Protein AF-A0A2E4X1N0-F1 (afdb_monomer_lite)

Foldseek 3Di:
DDDDDDPVLVVLLVVVVVLFQAAEEEQEEFDDPDDDSNLVSVCVQVVNPSVVQCVVVVPGLAQLDKDKDQDVPDRYRIYMYGRCYQAHDPVSVVVVLVVCPVPDHLVSYEYEAYVVHHPCCVVPVVVVCVVVSHHYDYD

Structure (mmCIF, N/CA/C/O backbone):
data_AF-A0A2E4X1N0-F1
#
_entry.id   AF-A0A2E4X1N0-F1
#
loop_
_atom_site.group_PDB
_atom_site.id
_atom_site.type_symbol
_atom_site.label_atom_id
_atom_site.label_alt_id
_atom_site.label_comp_id
_atom_site.label_asym_id
_atom_site.label_entity_id
_atom_site.label_seq_id
_atom_site.pdbx_PDB_ins_code
_atom_site.Cartn_x
_atom_site.Cartn_y
_atom_site.Cartn_z
_atom_site.occupancy
_atom_site.B_iso_or_equiv
_atom_site.auth_seq_id
_atom_site.auth_comp_id
_atom_site.auth_asym_id
_atom_site.auth_atom_id
_atom_site.pdbx_PDB_model_num
ATOM 1 N N . MET A 1 1 ? -1.817 -25.506 -9.452 1.00 49.78 1 MET A N 1
ATOM 2 C CA . MET A 1 1 ? -1.509 -24.322 -8.627 1.00 49.78 1 MET A CA 1
ATOM 3 C C . MET A 1 1 ? -0.015 -24.103 -8.779 1.00 49.78 1 MET A C 1
ATOM 5 O O . MET A 1 1 ? 0.739 -24.963 -8.344 1.00 49.78 1 MET A O 1
ATOM 9 N N . GLU A 1 2 ? 0.401 -23.102 -9.556 1.00 50.09 2 GLU A N 1
ATOM 10 C CA . GLU A 1 2 ? 1.825 -22.870 -9.843 1.00 50.09 2 GLU A CA 1
ATOM 11 C C . GLU A 1 2 ? 2.605 -22.568 -8.559 1.00 50.09 2 GLU A C 1
ATOM 13 O O . GLU A 1 2 ? 2.117 -21.866 -7.670 1.00 50.09 2 GLU A O 1
ATOM 18 N N . ALA A 1 3 ? 3.813 -23.123 -8.457 1.00 57.12 3 ALA A N 1
ATOM 19 C CA . ALA A 1 3 ? 4.687 -22.939 -7.309 1.00 57.12 3 ALA A CA 1
ATOM 20 C C . ALA A 1 3 ? 5.286 -21.522 -7.324 1.00 57.12 3 ALA A C 1
ATOM 22 O O . ALA A 1 3 ? 6.188 -21.233 -8.107 1.00 57.12 3 ALA A O 1
ATOM 23 N N . TRP A 1 4 ? 4.793 -20.639 -6.452 1.00 57.69 4 TRP A N 1
ATOM 24 C CA . TRP A 1 4 ? 5.344 -19.295 -6.263 1.00 57.69 4 TRP A CA 1
ATOM 25 C C . TRP A 1 4 ? 6.637 -19.332 -5.428 1.00 57.69 4 TRP A C 1
ATOM 27 O O . TRP A 1 4 ? 6.581 -19.812 -4.289 1.00 57.69 4 TRP A O 1
ATOM 37 N N . PRO A 1 5 ? 7.805 -18.881 -5.941 1.00 66.50 5 PRO A N 1
ATOM 38 C CA . PRO A 1 5 ? 9.082 -19.407 -5.448 1.00 66.50 5 PRO A CA 1
ATOM 39 C C . PRO A 1 5 ? 10.142 -18.357 -5.023 1.00 66.50 5 PRO A C 1
ATOM 41 O O . PRO A 1 5 ? 9.998 -17.155 -5.208 1.00 66.50 5 PRO A O 1
ATOM 44 N N . ALA A 1 6 ? 11.270 -18.869 -4.500 1.00 61.12 6 ALA A N 1
ATOM 45 C CA . ALA A 1 6 ? 12.493 -18.215 -3.984 1.00 61.12 6 ALA A CA 1
ATOM 46 C C . ALA A 1 6 ? 12.437 -17.597 -2.564 1.00 61.12 6 ALA A C 1
ATOM 48 O O . ALA A 1 6 ? 11.421 -17.095 -2.092 1.00 61.12 6 ALA A O 1
ATOM 49 N N . ALA A 1 7 ? 13.569 -17.654 -1.843 1.00 57.91 7 ALA A N 1
ATOM 50 C CA . ALA A 1 7 ? 13.676 -17.225 -0.439 1.00 57.91 7 ALA A CA 1
ATOM 51 C C . ALA A 1 7 ? 13.364 -15.730 -0.222 1.00 57.91 7 ALA A C 1
ATOM 53 O O . ALA A 1 7 ? 12.757 -15.379 0.787 1.00 57.91 7 ALA A O 1
ATOM 54 N N . ALA A 1 8 ? 13.712 -14.866 -1.183 1.00 56.84 8 ALA A N 1
ATOM 55 C CA . ALA A 1 8 ? 13.375 -13.441 -1.146 1.00 56.84 8 ALA A CA 1
ATOM 56 C C . ALA A 1 8 ? 11.851 -13.198 -1.192 1.00 56.84 8 ALA A C 1
ATOM 58 O O . ALA A 1 8 ? 11.344 -12.330 -0.488 1.00 56.84 8 ALA A O 1
ATOM 59 N N . HIS A 1 9 ? 11.099 -14.031 -1.920 1.00 74.56 9 HIS A N 1
ATOM 60 C CA . HIS A 1 9 ? 9.636 -13.954 -1.977 1.00 74.56 9 HIS A CA 1
ATOM 61 C C . HIS A 1 9 ? 8.956 -14.584 -0.753 1.00 74.56 9 HIS A C 1
ATOM 63 O O . HIS A 1 9 ? 7.836 -14.202 -0.419 1.00 74.56 9 HIS A O 1
ATOM 69 N N . ARG A 1 10 ? 9.637 -15.485 -0.023 1.00 81.31 10 ARG A N 1
ATOM 70 C CA . ARG A 1 10 ? 9.131 -16.026 1.253 1.00 81.31 10 ARG A CA 1
ATOM 71 C C . ARG A 1 10 ? 9.013 -14.963 2.341 1.00 81.31 10 ARG A C 1
ATOM 73 O O . ARG A 1 10 ? 8.047 -15.002 3.094 1.00 81.31 10 ARG A O 1
ATOM 80 N N . ARG A 1 11 ? 9.956 -14.016 2.423 1.00 85.19 11 ARG A N 1
ATOM 81 C CA . ARG A 1 11 ? 9.858 -12.897 3.379 1.00 85.19 11 ARG A CA 1
ATOM 82 C C . ARG A 1 11 ? 8.664 -12.005 3.067 1.00 85.19 11 ARG A C 1
ATOM 84 O O . ARG A 1 11 ? 7.860 -11.758 3.954 1.00 85.19 11 ARG A O 1
ATOM 91 N N . ALA A 1 12 ? 8.507 -11.629 1.798 1.00 88.00 12 ALA A N 1
ATOM 92 C CA . ALA A 1 12 ? 7.367 -10.844 1.340 1.00 88.00 12 ALA A CA 1
ATOM 93 C C . ALA A 1 12 ? 6.029 -11.534 1.657 1.00 88.00 12 ALA A C 1
ATOM 95 O O . ALA A 1 12 ? 5.141 -10.908 2.223 1.00 88.00 12 ALA A O 1
ATOM 96 N N . LEU A 1 13 ? 5.903 -12.835 1.369 1.00 88.75 13 LEU A N 1
ATOM 97 C CA . LEU A 1 13 ? 4.712 -13.610 1.731 1.00 88.75 13 LEU A CA 1
ATOM 98 C C . LEU A 1 13 ? 4.481 -13.649 3.243 1.00 88.75 13 LEU A C 1
ATOM 100 O O . LEU A 1 13 ? 3.379 -13.360 3.690 1.00 88.75 13 LEU A O 1
ATOM 104 N N . SER A 1 14 ? 5.518 -13.949 4.029 1.00 90.62 14 SER A N 1
ATOM 105 C CA . SER A 1 14 ? 5.411 -14.001 5.490 1.00 90.62 14 SER A CA 1
ATOM 106 C C . SER A 1 14 ? 4.992 -12.661 6.087 1.00 90.62 14 SER A C 1
ATOM 108 O O . SER A 1 14 ? 4.237 -12.648 7.056 1.00 90.62 14 SER A O 1
ATOM 110 N N . LEU A 1 15 ? 5.480 -11.549 5.531 1.00 91.56 15 LEU A N 1
ATOM 111 C CA . LEU A 1 15 ? 5.063 -10.218 5.947 1.00 91.56 15 LEU A CA 1
ATOM 112 C C . LEU A 1 15 ? 3.576 -10.030 5.655 1.00 91.56 15 LEU A C 1
ATOM 114 O O . LEU A 1 15 ? 2.818 -9.748 6.573 1.00 91.56 15 LEU A O 1
ATOM 118 N N . ILE A 1 16 ? 3.159 -10.234 4.403 1.00 91.44 16 ILE A N 1
ATOM 119 C CA . ILE A 1 16 ? 1.769 -10.069 3.964 1.00 91.44 16 ILE A CA 1
ATOM 120 C C . ILE A 1 16 ? 0.812 -10.930 4.803 1.00 91.44 16 ILE A C 1
ATOM 122 O O . ILE A 1 16 ? -0.174 -10.414 5.328 1.00 91.44 16 ILE A O 1
ATOM 126 N N . ASP A 1 17 ? 1.136 -12.204 5.018 1.00 91.75 17 ASP A N 1
ATOM 127 C CA . ASP A 1 17 ? 0.336 -13.124 5.835 1.00 91.75 17 ASP A CA 1
ATOM 128 C C . ASP A 1 17 ? 0.224 -12.650 7.299 1.00 91.75 17 ASP A C 1
ATOM 130 O O . ASP A 1 17 ? -0.840 -12.755 7.917 1.00 91.75 17 ASP A O 1
ATOM 134 N N . GLY A 1 18 ? 1.291 -12.052 7.841 1.00 93.12 18 GLY A N 1
ATOM 135 C CA . GLY A 1 18 ? 1.314 -11.454 9.179 1.00 93.12 18 GLY A CA 1
ATOM 136 C C . GLY A 1 18 ? 0.458 -10.190 9.333 1.00 93.12 18 GLY A C 1
ATOM 137 O O . GLY A 1 18 ? 0.180 -9.781 10.458 1.00 93.12 18 GLY A O 1
ATOM 138 N N . LEU A 1 19 ? 0.001 -9.584 8.232 1.00 93.06 19 LEU A N 1
ATOM 139 C CA . LEU A 1 19 ? -0.849 -8.385 8.234 1.00 93.06 19 LEU A CA 1
ATOM 140 C C . LEU A 1 19 ? -2.354 -8.700 8.189 1.00 93.06 19 LEU A C 1
ATOM 142 O O . LEU A 1 19 ? -3.159 -7.811 7.924 1.00 93.06 19 LEU A O 1
ATOM 146 N N . THR A 1 20 ? -2.754 -9.950 8.427 1.00 91.62 20 THR A N 1
ATOM 147 C CA . THR A 1 20 ? -4.166 -10.370 8.424 1.00 91.62 20 THR A CA 1
ATOM 148 C C . THR A 1 20 ? -5.042 -9.462 9.302 1.00 91.62 20 THR A C 1
ATOM 150 O O . THR A 1 20 ? -4.664 -9.071 10.406 1.00 91.62 20 THR A O 1
ATOM 153 N N . GLY A 1 21 ? -6.223 -9.104 8.796 1.00 91.06 21 GLY A N 1
ATOM 154 C CA . GLY A 1 21 ? -7.176 -8.194 9.433 1.00 91.06 21 GLY A CA 1
ATOM 155 C C . GLY A 1 21 ? -6.842 -6.707 9.275 1.00 91.06 21 GLY A C 1
ATOM 156 O O . GLY A 1 21 ? -7.670 -5.868 9.620 1.00 91.06 21 GLY A O 1
ATOM 157 N N . ARG A 1 22 ? -5.668 -6.358 8.731 1.00 92.88 22 ARG A N 1
ATOM 158 C CA . ARG A 1 22 ? -5.241 -4.968 8.531 1.00 92.88 22 ARG A CA 1
ATOM 159 C C . ARG A 1 22 ? -5.516 -4.485 7.114 1.00 92.88 22 ARG A C 1
ATOM 161 O O . ARG A 1 22 ? -5.415 -5.240 6.148 1.00 92.88 22 ARG A O 1
ATOM 168 N N . THR A 1 23 ? -5.789 -3.192 6.984 1.00 94.38 23 THR A N 1
ATOM 169 C CA . THR A 1 23 ? -5.728 -2.510 5.690 1.00 94.38 23 THR A CA 1
ATOM 170 C C . THR A 1 23 ? -4.264 -2.274 5.331 1.00 94.38 23 THR A C 1
ATOM 172 O O . THR A 1 23 ? -3.544 -1.596 6.064 1.00 94.38 23 THR A O 1
ATOM 175 N N . ILE A 1 24 ? -3.813 -2.828 4.208 1.00 95.38 24 ILE A N 1
ATOM 176 C CA . ILE A 1 24 ? -2.419 -2.700 3.771 1.00 95.38 24 ILE A CA 1
ATOM 177 C C . ILE A 1 24 ? -2.283 -1.461 2.890 1.00 95.38 24 ILE A C 1
ATOM 179 O O . ILE A 1 24 ? -2.960 -1.352 1.869 1.00 95.38 24 ILE A O 1
ATOM 183 N N . ILE A 1 25 ? -1.376 -0.555 3.250 1.00 95.44 25 ILE A N 1
ATOM 184 C CA . ILE A 1 25 ? -0.994 0.599 2.435 1.00 95.44 25 ILE A CA 1
ATOM 185 C C . ILE A 1 25 ? 0.391 0.337 1.840 1.00 95.44 25 ILE A C 1
ATOM 187 O O . ILE A 1 25 ? 1.363 0.133 2.568 1.00 95.44 25 ILE A O 1
ATOM 191 N N . LEU A 1 26 ? 0.476 0.338 0.512 1.00 94.81 26 LEU A N 1
ATOM 192 C CA . LEU A 1 26 ? 1.683 0.092 -0.271 1.00 94.81 26 LEU A CA 1
ATOM 193 C C . LEU A 1 26 ? 2.032 1.348 -1.085 1.00 94.81 26 LEU A C 1
ATOM 195 O O . LEU A 1 26 ? 1.499 1.557 -2.178 1.00 94.81 26 LEU A O 1
ATOM 199 N N . PRO A 1 27 ? 2.927 2.201 -0.574 1.00 94.25 27 PRO A N 1
ATOM 200 C CA . PRO A 1 27 ? 3.604 3.215 -1.364 1.00 94.25 27 PRO A CA 1
ATOM 201 C C . PRO A 1 27 ? 4.464 2.532 -2.430 1.00 94.25 27 PRO A C 1
ATOM 203 O O . PRO A 1 27 ? 5.171 1.569 -2.134 1.00 94.25 27 PRO A O 1
ATOM 206 N N . LEU A 1 28 ? 4.409 3.017 -3.664 1.00 92.56 28 LEU A N 1
ATOM 207 C CA . LEU A 1 28 ? 5.120 2.454 -4.804 1.00 92.56 28 LEU A CA 1
ATOM 208 C C . LEU A 1 28 ? 5.816 3.561 -5.586 1.00 92.56 28 LEU A C 1
ATOM 210 O O . LEU A 1 28 ? 5.192 4.530 -6.020 1.00 92.56 28 LEU A O 1
ATOM 214 N N . THR A 1 29 ? 7.112 3.372 -5.811 1.00 91.50 29 THR A N 1
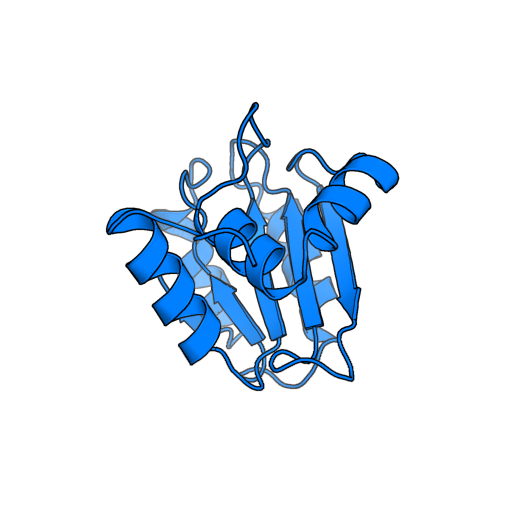ATOM 215 C CA . THR A 1 29 ? 7.847 4.075 -6.863 1.00 91.50 29 THR A CA 1
ATOM 216 C C . THR A 1 29 ? 7.353 3.609 -8.242 1.00 91.50 29 THR A C 1
ATOM 218 O O . THR A 1 29 ? 6.626 2.609 -8.321 1.00 91.50 29 THR A O 1
ATOM 221 N N . PRO A 1 30 ? 7.703 4.315 -9.337 1.00 92.75 30 PRO A N 1
ATOM 222 C CA . PRO A 1 30 ? 7.269 3.926 -10.666 1.00 92.75 30 PRO A CA 1
ATOM 223 C C . PRO A 1 30 ? 7.579 2.460 -10.971 1.00 92.75 30 PRO A C 1
ATOM 225 O O . PRO A 1 30 ? 8.711 2.005 -10.794 1.00 92.75 30 PRO A O 1
ATOM 228 N N . LEU A 1 31 ? 6.552 1.726 -11.394 1.00 88.00 31 LEU A N 1
ATOM 229 C CA . LEU A 1 31 ? 6.644 0.302 -11.673 1.00 88.00 31 LEU A CA 1
ATOM 230 C C . LEU A 1 31 ? 7.522 0.079 -12.906 1.00 88.00 31 LEU A C 1
ATOM 232 O O . LEU A 1 31 ? 7.333 0.716 -13.942 1.00 88.00 31 LEU A O 1
ATOM 236 N N . GLY A 1 32 ? 8.482 -0.834 -12.775 1.00 83.19 32 GLY A N 1
ATOM 237 C CA . GLY A 1 32 ? 9.245 -1.354 -13.903 1.00 83.19 32 GLY A CA 1
ATOM 238 C C . GLY A 1 32 ? 8.516 -2.509 -14.590 1.00 83.19 32 GLY A C 1
ATOM 239 O O . GLY A 1 32 ? 7.317 -2.712 -14.411 1.00 83.19 32 GLY A O 1
ATOM 240 N N . GLU A 1 33 ? 9.270 -3.315 -15.335 1.00 77.62 33 GLU A N 1
ATOM 241 C CA . GLU A 1 33 ? 8.742 -4.500 -16.029 1.00 77.62 33 GLU A CA 1
ATOM 242 C C . GLU A 1 33 ? 8.201 -5.570 -15.067 1.00 77.62 33 GLU A C 1
ATOM 244 O O . GLU A 1 33 ? 7.282 -6.309 -15.411 1.00 77.62 33 GLU A O 1
ATOM 249 N N . ASN A 1 34 ? 8.746 -5.634 -13.847 1.00 81.69 34 ASN A N 1
ATOM 250 C CA . ASN A 1 34 ? 8.358 -6.596 -12.819 1.00 81.69 34 ASN A CA 1
ATOM 251 C C . ASN A 1 34 ? 7.717 -5.900 -11.614 1.00 81.69 34 ASN A C 1
ATOM 253 O O . ASN A 1 34 ? 8.153 -4.826 -11.190 1.00 81.69 34 ASN A O 1
ATOM 257 N N . LEU A 1 35 ? 6.719 -6.557 -11.014 1.00 83.75 35 LEU A N 1
ATOM 258 C CA . LEU A 1 35 ? 6.128 -6.095 -9.761 1.00 83.75 35 LEU A CA 1
ATOM 259 C C . LEU A 1 35 ? 7.142 -6.210 -8.607 1.00 83.75 35 LEU A C 1
ATOM 261 O O . LEU A 1 35 ? 7.816 -7.238 -8.490 1.00 83.75 35 LEU A O 1
ATOM 265 N N . PRO A 1 36 ? 7.212 -5.214 -7.704 1.00 87.56 36 PRO A N 1
ATOM 266 C CA . PRO A 1 36 ? 7.980 -5.332 -6.468 1.00 87.56 36 PRO A CA 1
ATOM 267 C C . PRO A 1 36 ? 7.556 -6.567 -5.664 1.00 87.56 36 PRO A C 1
ATOM 269 O O . PRO A 1 36 ? 6.371 -6.900 -5.633 1.00 87.56 36 PRO A O 1
ATOM 272 N N . SER A 1 37 ? 8.489 -7.227 -4.966 1.00 87.81 37 SER A N 1
ATOM 273 C CA . SER A 1 37 ? 8.251 -8.543 -4.341 1.00 87.81 37 SER A CA 1
ATOM 274 C C . SER A 1 37 ? 7.016 -8.607 -3.437 1.00 87.81 37 SER A C 1
ATOM 276 O O . SER A 1 37 ? 6.331 -9.625 -3.426 1.00 87.81 37 SER A O 1
ATOM 278 N N . LEU A 1 38 ? 6.705 -7.533 -2.704 1.00 89.19 38 LEU A N 1
ATOM 279 C CA . LEU A 1 38 ? 5.499 -7.452 -1.873 1.00 89.19 38 LEU A CA 1
ATOM 280 C C . LEU A 1 38 ? 4.212 -7.370 -2.690 1.00 89.19 38 LEU A C 1
ATOM 282 O O . LEU A 1 38 ? 3.254 -8.079 -2.398 1.00 89.19 38 LEU A O 1
ATOM 286 N N . VAL A 1 39 ? 4.201 -6.528 -3.725 1.00 90.88 39 VAL A N 1
ATOM 287 C CA . VAL A 1 39 ? 3.064 -6.398 -4.645 1.00 90.88 39 VAL A CA 1
ATOM 288 C C . VAL A 1 39 ? 2.841 -7.723 -5.363 1.00 90.88 39 VAL A C 1
ATOM 290 O O . VAL A 1 39 ? 1.708 -8.166 -5.486 1.00 90.88 39 VAL A O 1
ATOM 293 N N . ALA A 1 40 ? 3.922 -8.389 -5.767 1.00 90.25 40 ALA A N 1
ATOM 294 C CA . ALA A 1 40 ? 3.888 -9.695 -6.405 1.00 90.25 40 ALA A CA 1
ATOM 295 C C . ALA A 1 40 ? 3.366 -10.795 -5.456 1.00 90.25 40 ALA A C 1
ATOM 297 O O . ALA A 1 40 ? 2.517 -11.590 -5.845 1.00 90.25 40 ALA A O 1
ATOM 298 N N . ALA A 1 41 ? 3.810 -10.815 -4.192 1.00 90.69 41 ALA A N 1
ATOM 299 C CA . ALA A 1 41 ? 3.313 -11.745 -3.174 1.00 90.69 41 ALA A CA 1
ATOM 300 C C . ALA A 1 41 ? 1.811 -11.559 -2.906 1.00 90.69 41 ALA A C 1
ATOM 302 O O . ALA A 1 41 ? 1.061 -12.534 -2.823 1.00 90.69 41 ALA A O 1
ATOM 303 N N . LEU A 1 42 ? 1.367 -10.305 -2.816 1.00 91.62 42 LEU A N 1
ATOM 304 C CA . LEU A 1 42 ? -0.038 -9.963 -2.636 1.00 91.62 42 LEU A CA 1
ATOM 305 C C . LEU A 1 42 ? -0.864 -10.314 -3.880 1.00 91.62 42 LEU A C 1
ATOM 307 O O . LEU A 1 42 ? -1.935 -10.896 -3.759 1.00 91.62 42 LEU A O 1
ATOM 311 N N . ASP A 1 43 ? -0.354 -10.033 -5.080 1.00 92.00 43 ASP A N 1
ATOM 312 C CA . ASP A 1 43 ? -1.007 -10.397 -6.339 1.00 92.00 43 ASP A CA 1
ATOM 313 C C . ASP A 1 43 ? -1.153 -11.914 -6.486 1.00 92.00 43 ASP A C 1
ATOM 315 O O . ASP A 1 43 ? -2.204 -12.394 -6.910 1.00 92.00 43 ASP A O 1
ATOM 319 N N . TRP A 1 44 ? -0.147 -12.682 -6.060 1.00 90.12 44 TRP A N 1
ATOM 320 C CA . TRP A 1 44 ? -0.224 -14.138 -6.023 1.00 90.12 44 TRP A CA 1
ATOM 321 C C . TRP A 1 44 ? -1.327 -14.629 -5.076 1.00 90.12 44 TRP A C 1
ATOM 323 O O . TRP A 1 44 ? -2.164 -15.438 -5.481 1.00 90.12 44 TRP A O 1
ATOM 333 N N . ARG A 1 45 ? -1.394 -14.087 -3.849 1.00 90.75 45 ARG A N 1
ATOM 334 C CA . ARG A 1 45 ? -2.482 -14.373 -2.892 1.00 90.75 45 ARG A CA 1
ATOM 335 C C . ARG A 1 45 ? -3.855 -14.012 -3.459 1.00 90.75 45 ARG A C 1
ATOM 337 O O . ARG A 1 45 ? -4.823 -14.720 -3.214 1.00 90.75 45 ARG A O 1
ATOM 344 N N . LEU A 1 46 ? -3.917 -12.950 -4.257 1.00 91.50 46 LEU A N 1
ATOM 345 C CA . LEU A 1 46 ? -5.127 -12.459 -4.909 1.00 91.50 46 LEU A CA 1
ATOM 346 C C . LEU A 1 46 ? -5.351 -13.047 -6.315 1.00 91.50 46 LEU A C 1
ATOM 348 O O . LEU A 1 46 ? -6.166 -12.515 -7.074 1.00 91.50 46 LEU A O 1
ATOM 352 N N . LEU A 1 47 ? -4.651 -14.126 -6.684 1.00 90.50 47 LEU A N 1
ATOM 353 C CA . LEU A 1 47 ? -4.818 -14.840 -7.957 1.00 90.50 47 LEU A CA 1
ATOM 354 C C . LEU A 1 47 ? -4.736 -13.911 -9.191 1.00 90.50 47 LEU A C 1
ATOM 356 O O . LEU A 1 47 ? -5.584 -13.938 -10.098 1.00 90.50 47 LEU A O 1
ATOM 360 N N . GLY A 1 48 ? -3.739 -13.025 -9.207 1.00 90.75 48 GLY A N 1
ATOM 361 C CA . GLY A 1 48 ? -3.481 -12.086 -10.302 1.00 90.75 48 GLY A CA 1
ATOM 362 C C . GLY A 1 48 ? -4.462 -10.909 -10.376 1.00 90.75 48 GLY A C 1
ATOM 363 O O . GLY A 1 48 ? -4.566 -10.237 -11.403 1.00 90.75 48 GLY A O 1
ATOM 364 N N . ARG A 1 49 ? -5.301 -10.692 -9.354 1.00 91.31 49 ARG A N 1
ATOM 365 C CA . ARG A 1 49 ? -6.315 -9.626 -9.386 1.00 91.31 49 ARG A CA 1
ATOM 366 C C . ARG A 1 49 ? -5.691 -8.234 -9.338 1.00 91.31 49 ARG A C 1
ATOM 368 O O . ARG A 1 49 ? -6.256 -7.314 -9.933 1.00 91.31 49 ARG A O 1
ATOM 375 N N . LEU A 1 50 ? -4.565 -8.074 -8.648 1.00 91.94 50 LEU A N 1
ATOM 376 C CA . LEU A 1 50 ? -3.892 -6.791 -8.503 1.00 91.94 50 LEU A CA 1
ATOM 377 C C . LEU A 1 50 ? -3.221 -6.393 -9.819 1.00 91.94 50 LEU A C 1
ATOM 379 O O . LEU A 1 50 ? -3.450 -5.281 -10.277 1.00 91.94 50 LEU A O 1
ATOM 383 N N . SER A 1 51 ? -2.503 -7.299 -10.486 1.00 91.19 51 SER A N 1
ATOM 384 C CA . SER A 1 51 ? -1.905 -7.046 -11.810 1.00 91.19 51 SER A CA 1
ATOM 385 C C . SER A 1 51 ? -2.953 -6.699 -12.870 1.00 91.19 51 SER A C 1
ATOM 387 O O . SER A 1 51 ? -2.794 -5.718 -13.601 1.00 91.19 51 SER A O 1
ATOM 389 N N . ARG A 1 52 ? -4.086 -7.416 -12.899 1.00 92.50 52 ARG A N 1
ATOM 390 C CA . ARG A 1 52 ? -5.225 -7.058 -13.767 1.00 92.50 52 ARG A C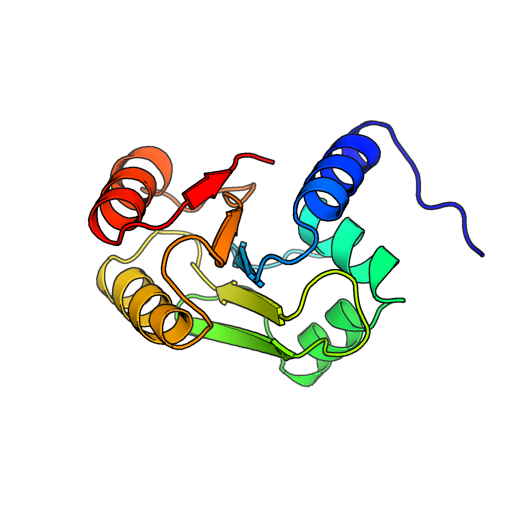A 1
ATOM 391 C C . ARG A 1 52 ? -5.749 -5.651 -13.477 1.00 92.50 52 ARG A C 1
ATOM 393 O O . ARG A 1 52 ? -6.041 -4.899 -14.409 1.00 92.50 52 ARG A O 1
ATOM 400 N N . ARG A 1 53 ? -5.868 -5.282 -12.197 1.00 93.69 53 ARG A N 1
ATOM 401 C CA . ARG A 1 53 ? -6.363 -3.960 -11.798 1.00 93.69 53 ARG A CA 1
ATOM 402 C C . ARG A 1 53 ? -5.370 -2.849 -12.135 1.00 93.69 53 ARG A C 1
ATOM 404 O O . ARG A 1 53 ? -5.784 -1.849 -12.707 1.00 93.69 53 ARG A O 1
ATOM 411 N N . LEU A 1 54 ? -4.086 -3.054 -11.847 1.00 92.56 54 LEU A N 1
ATOM 412 C CA . LEU A 1 54 ? -2.988 -2.151 -12.196 1.00 92.56 54 LEU A CA 1
ATOM 413 C C . LEU A 1 54 ? -3.000 -1.816 -13.691 1.00 92.56 54 LEU A C 1
ATOM 415 O O . LEU A 1 54 ? -2.960 -0.645 -14.062 1.00 92.56 54 LEU A O 1
ATOM 419 N N . SER A 1 55 ? -3.131 -2.840 -14.539 1.00 91.69 55 SER A N 1
ATOM 420 C CA . SER A 1 55 ? -3.217 -2.676 -15.991 1.00 91.69 55 SER A CA 1
ATOM 421 C C . SER A 1 55 ? -4.479 -1.915 -16.419 1.00 91.69 55 SER A C 1
ATOM 423 O O . SER A 1 55 ? -4.388 -0.952 -17.180 1.00 91.69 55 SER A O 1
ATOM 425 N N . THR A 1 56 ? -5.645 -2.297 -15.886 1.00 94.38 56 THR A N 1
ATOM 426 C CA . THR A 1 56 ? -6.939 -1.672 -16.225 1.00 94.38 56 THR A CA 1
ATOM 427 C C . THR A 1 56 ? -6.965 -0.188 -15.864 1.00 94.38 56 THR A C 1
ATOM 429 O O . THR A 1 56 ? -7.373 0.641 -16.675 1.00 94.38 56 THR A O 1
ATOM 432 N N . ASP A 1 57 ? -6.486 0.151 -14.667 1.00 92.81 57 ASP A N 1
ATOM 433 C CA . ASP A 1 57 ? -6.483 1.520 -14.146 1.00 92.81 57 ASP A CA 1
ATOM 434 C C . ASP A 1 57 ? -5.248 2.320 -14.607 1.00 92.81 57 ASP A C 1
ATOM 436 O O . ASP A 1 57 ? -5.088 3.480 -14.228 1.00 92.81 57 ASP A O 1
ATOM 440 N N . ARG A 1 58 ? -4.365 1.715 -15.421 1.00 92.81 58 ARG A N 1
ATOM 441 C CA . ARG A 1 58 ? -3.081 2.288 -15.870 1.00 92.81 58 ARG A CA 1
ATOM 442 C C . ARG A 1 58 ? -2.252 2.857 -14.713 1.00 92.81 58 ARG A C 1
ATOM 444 O O . ARG A 1 58 ? -1.612 3.906 -14.829 1.00 92.81 58 ARG A O 1
ATOM 451 N N . PHE A 1 59 ? -2.279 2.169 -13.576 1.00 93.94 59 PHE A N 1
ATOM 452 C CA . PHE A 1 59 ? -1.473 2.534 -12.424 1.00 93.94 59 PHE A CA 1
ATOM 453 C C . PHE A 1 59 ? -0.017 2.165 -12.704 1.00 93.94 59 PHE A C 1
ATOM 455 O O . PHE A 1 59 ? 0.298 1.008 -12.976 1.00 93.94 59 PHE A O 1
ATOM 462 N N . ALA A 1 60 ? 0.868 3.149 -12.598 1.00 92.88 60 ALA A N 1
ATOM 463 C CA . ALA A 1 60 ? 2.284 3.013 -12.910 1.00 92.88 60 ALA A CA 1
ATOM 464 C C . ALA A 1 60 ? 3.192 3.455 -11.753 1.00 92.88 60 ALA A C 1
ATOM 466 O O . ALA A 1 60 ? 4.400 3.476 -11.927 1.00 92.88 60 ALA A O 1
ATOM 467 N N . GLY A 1 61 ? 2.649 3.801 -10.578 1.00 92.25 61 GLY A N 1
ATOM 468 C CA . GLY A 1 61 ? 3.427 4.260 -9.417 1.00 92.25 61 GLY A CA 1
ATOM 469 C C . GLY A 1 61 ? 3.894 5.720 -9.503 1.00 92.25 61 GLY A C 1
ATOM 470 O O . GLY A 1 61 ? 4.781 6.138 -8.756 1.00 92.25 61 GLY A O 1
ATOM 471 N N . HIS A 1 62 ? 3.320 6.516 -10.408 1.00 92.88 62 HIS A N 1
ATOM 472 C CA . HIS A 1 62 ? 3.600 7.951 -10.484 1.00 92.88 62 HIS A CA 1
ATOM 473 C C . HIS A 1 62 ? 2.977 8.705 -9.308 1.00 92.88 62 HIS A C 1
ATOM 475 O O . HIS A 1 62 ? 1.944 8.296 -8.780 1.00 92.88 62 HIS A O 1
ATOM 481 N N . ALA A 1 63 ? 3.601 9.818 -8.922 1.00 90.50 63 ALA A N 1
ATOM 482 C CA . ALA A 1 63 ? 3.113 10.671 -7.845 1.00 90.50 63 ALA A CA 1
ATOM 483 C C . ALA A 1 63 ? 1.639 11.068 -8.068 1.00 90.50 63 ALA A C 1
ATOM 485 O O . ALA A 1 63 ? 1.213 11.318 -9.198 1.00 90.50 63 ALA A O 1
ATOM 486 N N . GLY A 1 64 ? 0.845 11.026 -6.998 1.00 88.81 64 GLY A N 1
ATOM 487 C CA . GLY A 1 64 ? -0.592 11.315 -7.028 1.00 88.81 64 GLY A CA 1
ATOM 488 C C . GLY A 1 64 ? -1.482 10.176 -7.549 1.00 88.81 64 GLY A C 1
ATOM 489 O O . GLY A 1 64 ? -2.707 10.240 -7.393 1.00 88.81 64 GLY A O 1
ATOM 490 N N . GLN A 1 65 ? -0.917 9.105 -8.125 1.00 92.88 65 GLN A N 1
ATOM 491 C CA . GLN A 1 65 ? -1.703 7.923 -8.481 1.00 92.88 65 GLN A CA 1
ATOM 492 C C . GLN A 1 65 ? -2.140 7.164 -7.231 1.00 92.88 65 GLN A C 1
ATOM 494 O O . GLN A 1 65 ? -1.410 7.044 -6.248 1.00 92.88 65 GLN A O 1
ATOM 499 N N . ARG A 1 66 ? -3.339 6.589 -7.293 1.00 92.56 66 ARG A N 1
ATOM 500 C CA . ARG A 1 66 ? -3.893 5.784 -6.208 1.00 92.56 66 ARG A CA 1
ATOM 501 C C . ARG A 1 66 ? -4.768 4.676 -6.747 1.00 92.56 66 ARG A C 1
ATOM 503 O O . ARG A 1 66 ? -5.427 4.847 -7.772 1.00 92.56 66 ARG A O 1
ATOM 510 N N . LEU A 1 67 ? -4.814 3.575 -6.018 1.00 94.31 67 LEU A N 1
ATOM 511 C CA . LEU A 1 67 ? -5.674 2.453 -6.346 1.00 94.31 67 LEU A CA 1
ATOM 512 C C . LEU A 1 67 ? -6.086 1.741 -5.056 1.00 94.31 67 LEU A C 1
ATOM 514 O O . LEU A 1 67 ? -5.247 1.396 -4.231 1.00 94.31 67 LEU A O 1
ATOM 518 N N . LEU A 1 68 ? -7.394 1.554 -4.880 1.00 93.81 68 LEU A N 1
ATOM 519 C CA . LEU A 1 68 ? -8.002 0.894 -3.726 1.00 93.81 68 LEU A CA 1
ATOM 520 C C . LEU A 1 68 ? -8.640 -0.419 -4.180 1.00 93.81 68 LEU A C 1
ATOM 522 O O . LEU A 1 68 ? -9.508 -0.424 -5.054 1.00 93.81 68 LEU A O 1
ATOM 526 N N . LEU A 1 69 ? -8.252 -1.524 -3.549 1.00 93.81 69 LEU A N 1
ATOM 527 C CA . LEU A 1 69 ? -8.958 -2.798 -3.626 1.00 93.81 69 LEU A CA 1
ATOM 528 C C . LEU A 1 69 ? -9.678 -3.046 -2.308 1.00 93.81 69 LEU A C 1
ATOM 530 O O . LEU A 1 69 ? -9.038 -3.224 -1.276 1.00 93.81 69 LEU A O 1
ATOM 534 N N . LEU A 1 70 ? -11.005 -3.129 -2.367 1.00 92.50 70 LEU A N 1
ATOM 535 C CA . LEU A 1 70 ? -11.815 -3.675 -1.282 1.00 92.50 70 LEU A CA 1
ATOM 536 C C . LEU A 1 70 ? -11.879 -5.198 -1.415 1.00 92.50 70 LEU A C 1
ATOM 538 O O . LEU A 1 70 ? -12.168 -5.735 -2.491 1.00 92.50 70 LEU A O 1
ATOM 542 N N . LEU A 1 71 ? -11.613 -5.886 -0.311 1.00 92.00 71 LEU A N 1
ATOM 543 C CA . LEU A 1 71 ? -11.386 -7.326 -0.267 1.00 92.00 71 LEU A CA 1
ATOM 544 C C . LEU A 1 71 ? -12.218 -7.979 0.860 1.00 92.00 71 LEU A C 1
ATOM 546 O O . LEU A 1 71 ? -11.675 -8.621 1.752 1.00 92.00 71 LEU A O 1
ATOM 550 N N . PRO A 1 72 ? -13.560 -7.870 0.832 1.00 85.00 72 PRO A N 1
ATOM 551 C CA . PRO A 1 72 ? -14.427 -8.285 1.945 1.00 85.00 72 PRO A CA 1
ATOM 552 C C . PRO A 1 72 ? -14.429 -9.795 2.245 1.00 85.00 72 PRO A C 1
ATOM 554 O O . PRO A 1 72 ? -15.027 -10.215 3.230 1.00 85.00 72 PRO A O 1
ATOM 557 N N . LYS A 1 73 ? -13.828 -10.617 1.378 1.00 88.19 73 LYS A N 1
ATOM 558 C CA . LYS A 1 73 ? -13.751 -12.081 1.517 1.00 88.19 73 LYS A CA 1
ATOM 559 C C . LYS A 1 73 ? -12.321 -12.592 1.712 1.00 88.19 73 LYS A C 1
ATOM 561 O O . LYS A 1 73 ? -12.126 -13.801 1.752 1.00 88.19 73 LYS A O 1
ATOM 566 N N . GLU A 1 74 ? -11.346 -11.693 1.800 1.00 91.00 74 GLU A N 1
ATOM 567 C CA . GLU A 1 74 ? -9.936 -12.046 1.950 1.00 91.00 74 GLU A CA 1
ATOM 568 C C . GLU A 1 74 ? -9.450 -11.770 3.375 1.00 91.00 74 GLU A C 1
ATOM 570 O O . GLU A 1 74 ? -10.119 -11.105 4.165 1.00 91.00 74 GLU A O 1
ATOM 575 N N . ALA A 1 75 ? -8.245 -12.251 3.686 1.00 90.00 75 ALA A N 1
ATOM 576 C CA . ALA A 1 75 ? -7.589 -12.023 4.972 1.00 90.00 75 ALA A CA 1
ATOM 577 C C . ALA A 1 75 ? -7.352 -10.532 5.279 1.00 90.00 75 ALA A C 1
ATOM 579 O O . ALA A 1 75 ? -7.294 -10.147 6.445 1.00 90.00 75 ALA A O 1
ATOM 580 N N . TRP A 1 76 ? -7.229 -9.691 4.252 1.00 93.00 76 TRP A N 1
ATOM 581 C CA . TRP A 1 76 ? -7.057 -8.244 4.381 1.00 93.00 76 TRP A CA 1
ATOM 582 C C . TRP A 1 76 ? -8.332 -7.555 3.908 1.00 93.00 76 TRP A C 1
ATOM 584 O O . TRP A 1 76 ? -8.713 -7.786 2.766 1.00 93.00 76 TRP A O 1
ATOM 594 N N . PRO A 1 77 ? -8.983 -6.693 4.710 1.00 91.94 77 PRO A N 1
ATOM 595 C CA . PRO A 1 77 ? -10.218 -6.017 4.305 1.00 91.94 77 PRO A CA 1
ATOM 596 C C . PRO A 1 77 ? -10.024 -5.066 3.115 1.00 91.94 77 PRO A C 1
ATOM 598 O O . PRO A 1 77 ? -10.945 -4.874 2.315 1.00 91.94 77 PRO A O 1
ATOM 601 N N . ALA A 1 78 ? -8.834 -4.474 2.985 1.00 93.38 78 ALA A N 1
ATOM 602 C CA . ALA A 1 78 ? -8.494 -3.586 1.885 1.00 93.38 78 ALA A CA 1
ATOM 603 C C . ALA A 1 78 ? -6.983 -3.521 1.624 1.00 93.38 78 ALA A C 1
ATOM 605 O O . ALA A 1 78 ? -6.160 -3.712 2.522 1.00 93.38 78 ALA A O 1
ATOM 606 N N . VAL A 1 79 ? -6.638 -3.195 0.380 1.00 95.00 79 VAL A N 1
ATOM 607 C CA . VAL A 1 79 ? -5.276 -2.896 -0.071 1.00 95.00 79 VAL A CA 1
ATOM 608 C C . VAL A 1 79 ? -5.299 -1.566 -0.807 1.00 95.00 79 VAL A C 1
ATOM 610 O O . VAL A 1 79 ? -6.101 -1.376 -1.723 1.00 95.00 79 VAL A O 1
ATOM 613 N N . VAL A 1 80 ? -4.406 -0.657 -0.433 1.00 95.25 80 VAL A N 1
ATOM 614 C CA . VAL A 1 80 ? -4.225 0.639 -1.086 1.00 95.25 80 VAL A CA 1
ATOM 615 C C . VAL A 1 80 ? -2.835 0.703 -1.692 1.00 95.25 80 VAL A C 1
ATOM 617 O O . VAL A 1 80 ? -1.846 0.518 -0.992 1.00 95.25 80 VAL A O 1
ATOM 620 N N . LEU A 1 81 ? -2.756 1.007 -2.981 1.00 95.12 81 LEU A N 1
ATOM 621 C CA . LEU A 1 81 ? -1.521 1.380 -3.655 1.00 95.12 81 LEU A CA 1
ATOM 622 C C . LEU A 1 81 ? -1.459 2.903 -3.780 1.00 95.12 81 LEU A C 1
ATOM 624 O O . LEU A 1 81 ? -2.406 3.515 -4.282 1.00 95.12 81 LEU A O 1
ATOM 628 N N . LEU A 1 82 ? -0.347 3.503 -3.362 1.00 94.44 82 LEU A N 1
ATOM 629 C CA . LEU A 1 82 ? -0.084 4.937 -3.496 1.00 94.44 82 LEU A CA 1
ATOM 630 C C . LEU A 1 82 ? 1.151 5.136 -4.367 1.00 94.44 82 LEU A C 1
ATOM 632 O O . LEU A 1 82 ? 2.233 4.677 -4.019 1.00 94.44 82 LEU A O 1
ATOM 636 N N . GLY A 1 83 ? 1.006 5.806 -5.503 1.00 94.12 83 GLY A N 1
ATOM 637 C CA . GLY A 1 83 ? 2.140 6.164 -6.340 1.00 94.12 83 GLY A CA 1
ATOM 638 C C . GLY A 1 83 ? 2.897 7.328 -5.711 1.00 94.12 83 GLY A C 1
ATOM 639 O O . GLY A 1 83 ? 2.335 8.402 -5.512 1.00 94.12 83 GLY A O 1
ATOM 640 N N . THR A 1 84 ? 4.166 7.112 -5.371 1.00 91.88 84 THR A N 1
ATOM 641 C CA . THR A 1 84 ? 5.014 8.116 -4.709 1.00 91.88 84 THR A CA 1
ATOM 642 C C . THR A 1 84 ? 5.974 8.808 -5.666 1.00 91.88 84 THR A C 1
ATOM 644 O O . THR A 1 84 ? 6.707 9.699 -5.250 1.00 91.88 84 THR A O 1
ATOM 647 N N . GLY A 1 85 ? 6.046 8.372 -6.928 1.00 91.19 85 GLY A N 1
ATOM 648 C CA . GLY A 1 85 ? 7.100 8.824 -7.833 1.00 91.19 85 GLY A CA 1
ATOM 649 C C . GLY A 1 85 ? 8.497 8.444 -7.323 1.00 91.19 85 GLY A C 1
ATOM 650 O O . GLY A 1 85 ? 8.650 7.557 -6.485 1.00 91.19 85 GLY A O 1
ATOM 651 N N . THR A 1 86 ? 9.535 9.088 -7.856 1.00 91.88 86 THR A N 1
ATOM 652 C CA . THR A 1 86 ? 10.948 8.833 -7.496 1.00 91.88 86 THR A CA 1
ATOM 653 C C . THR A 1 86 ? 11.460 9.730 -6.364 1.00 91.88 86 THR A C 1
ATOM 655 O O . THR A 1 86 ? 12.528 9.485 -5.793 1.00 91.88 86 THR A O 1
ATOM 658 N N . ARG A 1 87 ? 10.700 10.765 -6.008 1.00 92.69 87 ARG A N 1
ATOM 659 C CA . ARG A 1 87 ? 10.988 11.702 -4.925 1.00 92.69 87 ARG A CA 1
ATOM 660 C C . ARG A 1 87 ? 9.739 11.868 -4.089 1.00 92.69 87 ARG A C 1
ATOM 662 O O . ARG A 1 87 ? 8.670 12.095 -4.640 1.00 92.69 87 ARG A O 1
ATOM 669 N N . LEU A 1 88 ? 9.903 11.757 -2.776 1.00 91.31 88 LEU A N 1
ATOM 670 C CA . LEU A 1 88 ? 8.807 11.951 -1.853 1.00 91.31 88 LEU A CA 1
ATOM 671 C C . LEU A 1 88 ? 8.445 13.434 -1.824 1.00 91.31 88 LEU A C 1
ATOM 673 O O . LEU A 1 88 ? 9.211 14.257 -1.318 1.00 91.31 88 LEU A O 1
ATOM 677 N N . ASP A 1 89 ? 7.291 13.751 -2.392 1.00 89.94 89 ASP A N 1
ATOM 678 C CA . ASP A 1 89 ? 6.697 15.073 -2.306 1.00 89.94 89 ASP A CA 1
ATOM 679 C C . ASP A 1 89 ? 5.816 15.167 -1.040 1.00 89.94 89 ASP A C 1
ATOM 681 O O . ASP A 1 89 ? 4.983 14.280 -0.813 1.00 89.94 89 ASP A O 1
ATOM 685 N N . PRO A 1 90 ? 6.018 16.177 -0.170 1.00 88.38 90 PRO A N 1
ATOM 686 C CA . PRO A 1 90 ? 5.246 16.318 1.062 1.00 88.38 90 PRO A CA 1
ATOM 687 C C . PRO A 1 90 ? 3.741 16.492 0.835 1.00 88.38 90 PRO A C 1
ATOM 689 O O . PRO A 1 90 ? 2.947 15.950 1.608 1.00 88.38 90 PRO A O 1
ATOM 692 N N . ASP A 1 91 ? 3.347 17.232 -0.202 1.00 89.81 91 ASP A N 1
ATOM 693 C CA . ASP A 1 91 ? 1.946 17.551 -0.462 1.00 89.81 91 ASP A CA 1
ATOM 694 C C . ASP A 1 91 ? 1.219 16.322 -1.007 1.00 89.81 91 ASP A C 1
ATOM 696 O O . ASP A 1 91 ? 0.151 15.962 -0.499 1.00 89.81 91 ASP A O 1
ATOM 700 N N . ASP A 1 92 ? 1.840 15.603 -1.946 1.00 88.62 92 ASP A N 1
ATOM 701 C CA . ASP A 1 92 ? 1.302 14.339 -2.459 1.00 88.62 92 ASP A CA 1
ATOM 702 C C . ASP A 1 92 ? 1.209 13.275 -1.359 1.00 88.62 92 ASP A C 1
ATOM 704 O O . ASP A 1 92 ? 0.203 12.563 -1.250 1.00 88.62 92 ASP A O 1
ATOM 708 N N . PHE A 1 93 ? 2.228 13.176 -0.500 1.00 90.56 93 PHE A N 1
ATOM 709 C CA . PHE A 1 93 ? 2.212 12.230 0.611 1.00 90.56 93 PHE A CA 1
ATOM 710 C C . PHE A 1 93 ? 1.118 12.568 1.630 1.00 90.56 93 PHE A C 1
ATOM 712 O O . PHE A 1 93 ? 0.366 11.687 2.049 1.00 90.56 93 PHE A O 1
ATOM 719 N N . SER A 1 94 ? 0.983 13.846 1.994 1.00 88.81 94 SER A N 1
ATOM 720 C CA . SER A 1 94 ? -0.064 14.334 2.897 1.00 88.81 94 SER A CA 1
ATOM 721 C C . SER A 1 94 ? -1.463 14.090 2.325 1.00 88.81 94 SER A C 1
ATOM 723 O O . SER A 1 94 ? -2.369 13.652 3.041 1.00 88.81 94 SER A O 1
ATOM 725 N N . ALA A 1 95 ? -1.646 14.304 1.020 1.00 88.38 95 ALA A N 1
ATOM 726 C CA . ALA A 1 95 ? -2.892 13.997 0.331 1.00 88.38 95 ALA A CA 1
ATOM 727 C C . ALA A 1 95 ? -3.211 12.494 0.370 1.00 88.38 95 ALA A C 1
ATOM 729 O O . ALA A 1 95 ? -4.345 12.121 0.683 1.00 88.38 95 ALA A O 1
ATOM 730 N N . GLY A 1 96 ? -2.221 11.631 0.117 1.00 88.62 96 GLY A N 1
ATOM 731 C CA . GLY A 1 96 ? -2.368 10.178 0.232 1.00 88.62 96 GLY A CA 1
ATOM 732 C C . GLY A 1 96 ? -2.734 9.737 1.651 1.00 88.62 96 GLY A C 1
ATOM 733 O O . GLY A 1 96 ? -3.646 8.933 1.839 1.00 88.62 96 GLY A O 1
ATOM 734 N N . LEU A 1 97 ? -2.093 10.326 2.661 1.00 88.88 97 LEU A N 1
ATOM 735 C CA . LEU A 1 97 ? -2.356 10.040 4.068 1.00 88.88 97 LEU A CA 1
ATOM 736 C C . LEU A 1 97 ? -3.796 10.396 4.470 1.00 88.88 97 LEU A C 1
ATOM 738 O O . LEU A 1 97 ? -4.509 9.558 5.020 1.00 88.88 97 LEU A O 1
ATOM 742 N N . LYS A 1 98 ? -4.274 11.595 4.116 1.00 88.25 98 LYS A N 1
ATOM 743 C CA . LYS A 1 98 ? -5.663 12.021 4.378 1.00 88.25 98 LYS A CA 1
ATOM 744 C C . LYS A 1 98 ? -6.697 11.100 3.733 1.00 88.25 98 LYS A C 1
ATOM 746 O O . LYS A 1 98 ? -7.765 10.877 4.293 1.00 88.25 98 LYS A O 1
ATOM 751 N N . GLN A 1 99 ? -6.395 10.558 2.556 1.00 84.12 99 GLN A N 1
ATOM 752 C CA . GLN A 1 99 ? -7.309 9.660 1.852 1.00 84.12 99 GLN A CA 1
ATOM 753 C C . GLN A 1 99 ? -7.436 8.304 2.544 1.00 84.12 99 GLN A C 1
ATOM 755 O O . GLN A 1 99 ? -8.536 7.755 2.608 1.00 84.12 99 GLN A O 1
ATOM 760 N N . VAL A 1 100 ? -6.338 7.766 3.079 1.00 88.75 100 VAL A N 1
ATOM 761 C CA . VAL A 1 100 ? -6.382 6.468 3.766 1.00 88.75 100 VAL A CA 1
ATOM 762 C C . VAL A 1 100 ? -6.900 6.580 5.196 1.00 88.75 100 VAL A C 1
ATOM 764 O O . VAL A 1 100 ? -7.402 5.595 5.720 1.00 88.75 100 VAL A O 1
ATOM 767 N N . GLN A 1 101 ? -6.877 7.767 5.810 1.00 85.12 101 GLN A N 1
ATOM 768 C CA . GLN A 1 101 ? -7.438 7.988 7.150 1.00 85.12 101 GLN A CA 1
ATOM 769 C C . GLN A 1 101 ? -8.927 7.626 7.267 1.00 85.12 101 GLN A C 1
ATOM 771 O O . GLN A 1 101 ? -9.369 7.251 8.349 1.00 85.12 101 GLN A O 1
ATOM 776 N N . GLY A 1 102 ? -9.685 7.674 6.165 1.00 81.19 102 GLY A N 1
ATOM 777 C CA . GLY A 1 102 ? -11.080 7.220 6.126 1.00 81.19 102 GLY A CA 1
ATOM 778 C C . GLY A 1 102 ? -11.263 5.694 6.119 1.00 81.19 102 GLY A C 1
ATOM 779 O O . GLY A 1 102 ? -12.395 5.218 6.173 1.00 81.19 102 GLY A O 1
ATOM 780 N N . LEU A 1 103 ? -10.179 4.915 6.032 1.00 83.38 103 LEU A N 1
ATOM 781 C CA . LEU A 1 103 ? -10.203 3.453 5.948 1.00 83.38 103 LEU A CA 1
ATOM 782 C C . LEU A 1 103 ? -9.858 2.840 7.309 1.00 83.38 103 LEU A C 1
ATOM 784 O O . LEU A 1 103 ? -8.692 2.581 7.610 1.00 83.38 10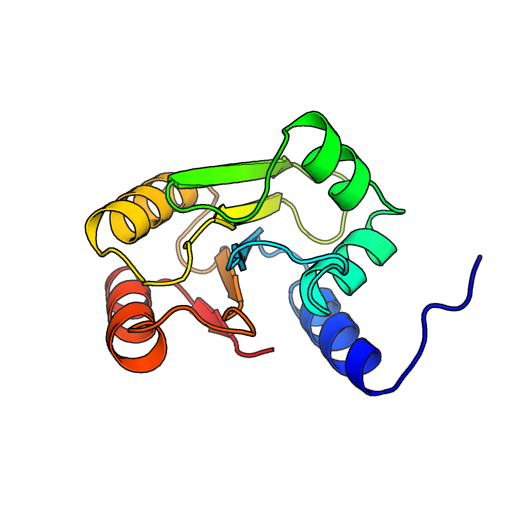3 LEU A O 1
ATOM 788 N N . GLY A 1 104 ? -10.881 2.614 8.132 1.00 76.44 104 GLY A N 1
ATOM 789 C CA . GLY A 1 104 ? -10.728 2.049 9.477 1.00 76.44 104 GLY A CA 1
ATOM 790 C C . GLY A 1 104 ? -10.151 3.035 10.498 1.00 76.44 104 GLY A C 1
ATOM 791 O O . GLY A 1 104 ? -10.018 4.232 10.230 1.00 76.44 104 GLY A O 1
ATOM 792 N N . THR A 1 105 ? -9.815 2.543 11.690 1.00 78.38 105 THR A N 1
ATOM 793 C CA . THR A 1 105 ? -9.247 3.381 12.754 1.00 78.38 105 THR A CA 1
ATOM 794 C C . THR A 1 105 ? -7.720 3.479 12.641 1.00 78.38 105 THR A C 1
ATOM 796 O O . THR A 1 105 ? -7.088 2.597 12.048 1.00 78.38 105 THR A O 1
ATOM 799 N N . PRO A 1 106 ? -7.086 4.548 13.166 1.00 69.19 106 PRO A N 1
ATOM 800 C CA . PRO A 1 106 ? -5.632 4.582 13.314 1.00 69.19 106 PRO A CA 1
ATOM 801 C C . PRO A 1 106 ? -5.146 3.332 14.063 1.00 69.19 106 PRO A C 1
ATOM 803 O O . PRO A 1 106 ? -5.612 3.046 15.163 1.00 69.19 106 PRO A O 1
ATOM 806 N N . GLY A 1 107 ? -4.256 2.558 13.437 1.00 74.56 107 GLY A N 1
ATOM 807 C CA . GLY A 1 107 ? -3.814 1.245 13.922 1.00 74.56 107 GLY A CA 1
ATOM 808 C C . GLY A 1 107 ? -4.356 0.054 13.124 1.00 74.56 107 GLY A C 1
ATOM 809 O O . GLY A 1 107 ? -3.671 -0.962 13.045 1.00 74.56 107 GLY A O 1
ATOM 810 N N . ASP A 1 108 ? -5.511 0.169 12.459 1.00 87.38 108 ASP A N 1
ATOM 811 C CA . ASP A 1 108 ? -6.015 -0.866 11.533 1.00 87.38 108 ASP A CA 1
ATOM 812 C C . ASP A 1 108 ? -5.287 -0.858 10.190 1.00 87.38 108 ASP A C 1
ATOM 814 O O . ASP A 1 108 ? -5.322 -1.840 9.445 1.00 87.38 108 ASP A O 1
ATOM 818 N N . ARG A 1 109 ? -4.624 0.256 9.883 1.00 92.69 109 ARG A N 1
ATOM 819 C CA . ARG A 1 109 ? -3.807 0.438 8.691 1.00 92.69 109 ARG A CA 1
ATOM 820 C C . ARG A 1 109 ? -2.349 0.158 8.993 1.00 92.69 109 ARG A C 1
ATOM 822 O O . ARG A 1 109 ? -1.814 0.594 10.011 1.00 92.69 109 ARG A O 1
ATOM 829 N N . VAL A 1 110 ? -1.703 -0.531 8.063 1.00 94.25 110 VAL A N 1
ATOM 830 C CA . VAL A 1 110 ? -0.263 -0.760 8.099 1.00 94.25 110 VAL A CA 1
ATOM 831 C C . VAL A 1 110 ? 0.347 -0.278 6.797 1.00 94.25 110 VAL A C 1
ATOM 833 O O . VAL A 1 110 ? -0.008 -0.746 5.716 1.00 94.25 110 VAL A O 1
ATOM 836 N N . TRP A 1 111 ? 1.285 0.652 6.918 1.00 94.06 111 TRP A N 1
ATOM 837 C CA . TRP A 1 111 ? 2.113 1.133 5.828 1.00 94.06 111 TRP A CA 1
ATOM 838 C C . TRP A 1 111 ? 3.314 0.221 5.674 1.00 94.06 111 TRP A C 1
ATOM 840 O O . TRP A 1 111 ? 4.101 0.057 6.603 1.00 94.06 111 TRP A O 1
ATOM 850 N N . VAL A 1 112 ? 3.484 -0.363 4.499 1.00 94.19 112 VAL A N 1
ATOM 851 C CA . VAL A 1 112 ? 4.677 -1.154 4.212 1.00 94.19 112 VAL A CA 1
ATOM 852 C C . VAL A 1 112 ? 5.664 -0.278 3.468 1.00 94.19 112 VAL A C 1
ATOM 854 O O . VAL A 1 112 ? 5.323 0.301 2.441 1.00 94.19 112 VAL A O 1
ATOM 857 N N . ALA A 1 113 ? 6.879 -0.139 3.989 1.00 91.94 113 ALA A N 1
ATOM 858 C CA . ALA A 1 113 ? 7.874 0.728 3.382 1.00 91.94 113 ALA A CA 1
ATOM 859 C C . ALA A 1 113 ? 8.182 0.282 1.931 1.00 91.94 113 ALA A C 1
ATOM 861 O O . ALA A 1 113 ? 8.378 -0.912 1.683 1.00 91.94 113 ALA A O 1
ATOM 862 N N . PRO A 1 114 ? 8.243 1.218 0.968 1.00 89.12 114 PRO A N 1
ATOM 863 C CA . PRO A 1 114 ? 8.562 0.912 -0.419 1.00 89.12 114 PRO A CA 1
ATOM 864 C C . PRO A 1 114 ? 9.990 0.376 -0.558 1.00 89.12 114 PRO A C 1
ATOM 866 O O . PRO A 1 114 ? 10.918 0.850 0.099 1.00 89.12 114 PRO A O 1
ATOM 869 N N . ASN A 1 115 ? 10.179 -0.571 -1.476 1.00 85.25 115 ASN A N 1
ATOM 870 C CA . ASN A 1 115 ? 11.496 -1.023 -1.915 1.00 85.25 115 ASN A CA 1
ATOM 871 C C . ASN A 1 115 ? 11.495 -1.212 -3.449 1.00 85.25 115 ASN A C 1
ATOM 873 O O . ASN A 1 115 ? 10.852 -2.151 -3.926 1.00 85.25 115 ASN A O 1
ATOM 877 N N . PRO A 1 116 ? 12.172 -0.340 -4.223 1.00 87.12 116 PRO A N 1
ATOM 878 C CA . PRO A 1 116 ? 12.987 0.788 -3.765 1.00 87.12 116 PRO A CA 1
ATOM 879 C C . PRO A 1 116 ? 12.135 1.939 -3.211 1.00 87.12 116 PRO A C 1
ATOM 881 O O . PRO A 1 116 ? 11.027 2.188 -3.689 1.00 87.12 116 PRO A O 1
ATOM 884 N N . ALA A 1 117 ? 12.669 2.651 -2.217 1.00 89.62 117 ALA A N 1
ATOM 885 C CA . ALA A 1 117 ? 12.027 3.827 -1.635 1.00 8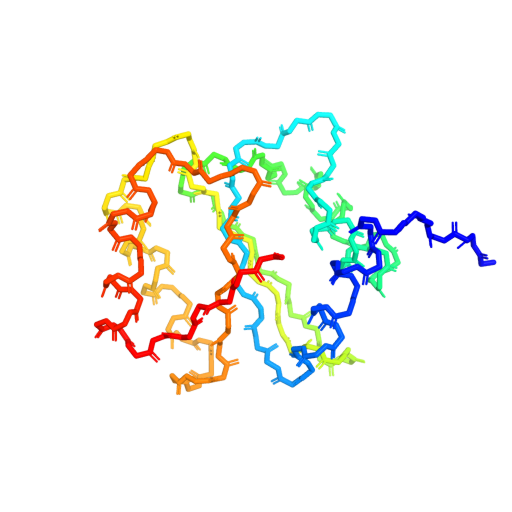9.62 117 ALA A CA 1
ATOM 886 C C . ALA A 1 117 ? 12.334 5.100 -2.447 1.00 89.62 117 ALA A C 1
ATOM 888 O O . ALA A 1 117 ? 13.455 5.238 -2.945 1.00 89.62 117 ALA A O 1
ATOM 889 N N . PRO A 1 118 ? 11.388 6.054 -2.566 1.00 92.94 118 PRO A N 1
ATOM 890 C CA . PRO A 1 118 ? 11.674 7.337 -3.194 1.00 92.94 118 PRO A CA 1
ATOM 891 C C . PRO A 1 118 ? 12.689 8.135 -2.367 1.00 92.94 118 PRO A C 1
ATOM 89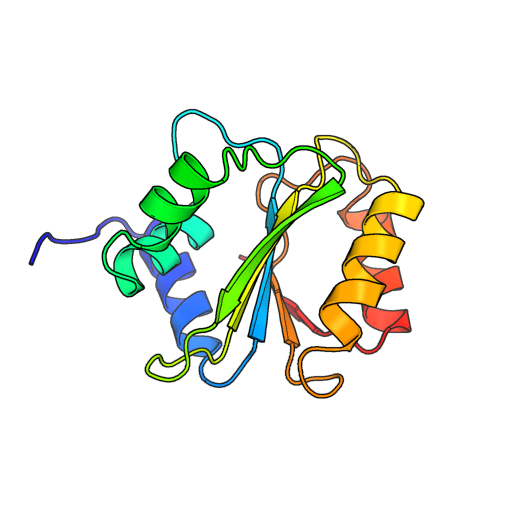3 O O . PRO A 1 118 ? 12.813 7.970 -1.148 1.00 92.94 118 PRO A O 1
ATOM 896 N N . SER A 1 119 ? 13.402 9.048 -3.023 1.00 93.69 119 SER A N 1
ATOM 897 C CA . SER A 1 119 ? 14.314 9.961 -2.326 1.00 93.69 119 SER A CA 1
ATOM 898 C C . SER A 1 119 ? 13.568 10.776 -1.260 1.00 93.69 119 SER A C 1
ATOM 900 O O . SER A 1 119 ? 12.442 11.221 -1.479 1.00 93.69 119 SER A O 1
ATOM 902 N N . GLY A 1 120 ? 14.179 10.932 -0.081 1.00 91.69 120 GLY A N 1
ATOM 903 C CA . GLY A 1 120 ? 13.567 11.601 1.076 1.00 91.69 120 GLY A CA 1
ATOM 904 C C . GLY A 1 120 ? 12.660 10.716 1.943 1.00 91.69 120 GLY A C 1
ATOM 905 O O . GLY A 1 120 ? 12.271 11.147 3.028 1.00 91.69 120 GLY A O 1
ATOM 906 N N . TRP A 1 121 ? 12.369 9.471 1.533 1.00 92.94 121 TRP A N 1
ATOM 907 C CA . TRP A 1 121 ? 11.510 8.567 2.309 1.00 92.94 121 TRP A CA 1
ATOM 908 C C . TRP A 1 121 ? 12.031 8.333 3.723 1.00 92.94 121 TRP A C 1
ATOM 910 O O . TRP A 1 121 ? 11.340 8.635 4.689 1.00 92.94 121 TRP A O 1
ATOM 920 N N . GLN A 1 122 ? 13.264 7.836 3.848 1.00 90.81 122 GLN A N 1
ATOM 921 C CA . GLN A 1 122 ? 13.843 7.433 5.134 1.00 90.81 122 GLN A CA 1
ATOM 922 C C . GLN A 1 122 ? 13.930 8.589 6.140 1.00 90.81 122 GLN A C 1
ATOM 924 O O . GLN A 1 122 ? 13.812 8.361 7.339 1.00 90.81 122 GLN A O 1
ATOM 929 N N . SER A 1 123 ? 14.109 9.822 5.660 1.00 90.25 123 SER A N 1
ATOM 930 C CA . SER A 1 123 ? 14.224 11.010 6.506 1.00 90.25 123 SER A CA 1
ATOM 931 C C . SER A 1 123 ? 12.880 11.591 6.946 1.00 90.25 123 SER A C 1
ATOM 933 O O . SER A 1 123 ? 12.822 12.188 8.015 1.00 90.25 123 SER A O 1
ATOM 935 N N . ALA A 1 124 ? 11.821 11.454 6.140 1.00 91.75 124 ALA A N 1
ATOM 936 C CA . ALA A 1 124 ? 10.569 12.189 6.347 1.00 91.75 124 ALA A CA 1
ATOM 937 C C . ALA A 1 124 ? 9.360 11.285 6.626 1.00 91.75 124 ALA A C 1
ATOM 939 O O . ALA A 1 124 ? 8.650 11.496 7.611 1.00 91.75 124 ALA A O 1
ATOM 940 N N . ALA A 1 125 ? 9.143 10.245 5.813 1.00 91.62 125 ALA A N 1
ATOM 941 C CA . ALA A 1 125 ? 7.940 9.415 5.894 1.00 91.62 125 ALA A CA 1
ATOM 942 C C . ALA A 1 125 ? 7.719 8.769 7.278 1.00 91.62 125 ALA A C 1
ATOM 944 O O . ALA A 1 125 ? 6.592 8.846 7.765 1.00 91.62 125 ALA A O 1
ATOM 945 N N . PRO A 1 126 ? 8.736 8.206 7.970 1.00 91.88 126 PRO A N 1
ATOM 946 C CA . PRO A 1 126 ? 8.532 7.635 9.302 1.00 91.88 126 PRO A CA 1
ATOM 947 C C . PRO A 1 126 ? 7.987 8.651 10.311 1.00 91.88 126 PRO A C 1
ATOM 949 O O . PRO A 1 126 ? 7.086 8.330 11.080 1.00 91.88 126 PRO A O 1
ATOM 952 N N . GLN A 1 127 ? 8.497 9.887 10.279 1.00 91.81 127 GLN A N 1
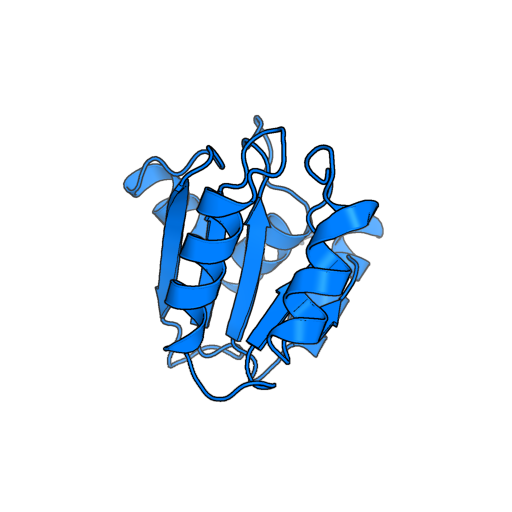ATOM 953 C CA . GLN A 1 127 ? 8.084 10.949 11.199 1.00 91.81 127 GLN A CA 1
ATOM 954 C C . GLN A 1 127 ? 6.650 11.398 10.910 1.00 91.81 127 GLN A C 1
ATOM 956 O O . GLN A 1 127 ? 5.851 11.569 11.828 1.00 91.81 127 GLN A O 1
ATOM 961 N N . TRP A 1 128 ? 6.304 11.547 9.630 1.00 92.19 128 TRP A N 1
ATOM 962 C CA . TRP A 1 128 ? 4.954 11.925 9.215 1.00 92.19 128 TRP A CA 1
ATOM 963 C C . TRP A 1 128 ? 3.919 10.846 9.541 1.00 92.19 128 TRP A C 1
ATOM 965 O O . TRP A 1 128 ? 2.839 11.167 10.030 1.00 92.19 128 TRP A O 1
ATOM 975 N N . LEU A 1 129 ? 4.259 9.571 9.332 1.00 92.31 129 LEU A N 1
ATOM 976 C CA . LEU A 1 129 ? 3.398 8.443 9.697 1.00 92.31 129 LEU A CA 1
ATOM 977 C C . LEU A 1 129 ? 3.206 8.356 11.212 1.00 92.31 129 LEU A C 1
ATOM 979 O O . LEU A 1 129 ? 2.074 8.239 11.676 1.00 92.31 129 LEU A O 1
ATOM 983 N N . GLN A 1 130 ? 4.280 8.509 11.989 1.00 90.81 130 GLN A N 1
ATOM 984 C CA . GLN A 1 130 ? 4.194 8.532 13.447 1.00 90.81 130 GLN A CA 1
ATOM 985 C C . GLN A 1 130 ? 3.308 9.681 13.949 1.00 90.81 130 GLN A C 1
ATOM 987 O O . GLN A 1 130 ? 2.465 9.467 14.817 1.00 90.81 130 GLN A O 1
ATOM 992 N N . ALA A 1 131 ? 3.455 10.884 13.384 1.00 89.94 131 ALA A N 1
ATOM 993 C CA . ALA A 1 131 ? 2.622 12.036 13.733 1.00 89.94 131 ALA A CA 1
ATOM 994 C C . ALA A 1 131 ? 1.132 11.810 13.412 1.00 89.94 131 ALA A C 1
ATOM 996 O O . ALA A 1 131 ? 0.264 12.345 14.098 1.00 89.94 131 ALA A O 1
ATOM 997 N N . ALA A 1 132 ? 0.834 10.993 12.401 1.00 87.88 132 ALA A N 1
ATOM 998 C CA . ALA A 1 132 ? -0.520 10.595 12.034 1.00 87.88 132 ALA A CA 1
ATOM 999 C C . ALA A 1 132 ? -1.063 9.392 12.833 1.00 87.88 132 ALA A C 1
ATOM 1001 O O . ALA A 1 132 ? -2.205 8.989 12.610 1.00 87.88 132 ALA A O 1
ATOM 1002 N N . GLY A 1 133 ? -0.271 8.808 13.742 1.00 89.62 133 GLY A N 1
ATOM 1003 C CA . GLY A 1 133 ? -0.638 7.588 14.469 1.00 89.62 133 GLY A CA 1
ATOM 1004 C C . GLY A 1 133 ? -0.672 6.334 13.587 1.00 89.62 133 GLY A C 1
ATOM 1005 O O . GLY A 1 133 ? -1.342 5.359 13.922 1.00 89.62 133 GLY A O 1
ATOM 1006 N N . GLU A 1 134 ? 0.015 6.363 12.445 1.00 91.06 134 GLU A N 1
ATOM 1007 C CA . GLU A 1 134 ? 0.098 5.255 11.498 1.00 91.06 134 GLU A CA 1
ATOM 1008 C C . GLU A 1 134 ? 1.258 4.316 11.848 1.00 91.06 134 GLU A C 1
ATOM 1010 O O . GLU A 1 134 ? 2.316 4.737 12.322 1.00 91.06 134 GLU A O 1
ATOM 1015 N N . ILE A 1 135 ? 1.075 3.026 11.566 1.00 90.81 135 ILE A N 1
ATOM 1016 C CA . ILE A 1 135 ? 2.100 2.003 11.782 1.00 90.81 135 ILE A CA 1
ATOM 1017 C C . ILE A 1 135 ? 2.834 1.764 10.467 1.00 90.81 135 ILE A C 1
ATOM 1019 O O . ILE A 1 135 ? 2.200 1.493 9.448 1.00 90.81 135 ILE A O 1
ATOM 1023 N N . MET A 1 136 ? 4.167 1.811 10.503 1.00 92.44 136 MET A N 1
ATOM 1024 C CA . MET A 1 136 ? 5.015 1.447 9.370 1.00 92.44 136 MET A CA 1
ATOM 1025 C C . MET A 1 136 ? 5.795 0.161 9.657 1.00 92.44 136 MET A C 1
ATOM 1027 O O . MET A 1 136 ? 6.374 0.011 10.731 1.00 92.44 136 MET A O 1
ATOM 1031 N N . VAL A 1 137 ? 5.856 -0.739 8.676 1.00 91.88 137 VAL A N 1
ATOM 1032 C CA . VAL A 1 137 ? 6.675 -1.959 8.704 1.00 91.88 137 VAL A CA 1
ATOM 1033 C C . VAL A 1 137 ? 7.624 -1.991 7.510 1.00 91.88 137 VAL A C 1
ATOM 1035 O O . VAL A 1 137 ? 7.302 -1.483 6.436 1.00 91.88 137 VAL A O 1
ATOM 1038 N N . ALA A 1 138 ? 8.804 -2.577 7.689 1.00 85.50 138 ALA A N 1
ATOM 1039 C CA . ALA A 1 138 ? 9.763 -2.764 6.605 1.00 85.50 138 ALA A CA 1
ATOM 1040 C C . ALA A 1 138 ? 9.534 -4.113 5.881 1.00 85.50 138 ALA A C 1
ATOM 1042 O O . ALA A 1 138 ? 9.138 -5.073 6.547 1.00 85.50 138 ALA A O 1
ATOM 1043 N N . PRO A 1 139 ? 9.762 -4.182 4.551 1.00 75.25 139 PRO A N 1
ATOM 1044 C CA . PRO A 1 139 ? 9.734 -5.417 3.757 1.00 75.25 139 PRO A CA 1
ATOM 1045 C C . PRO A 1 139 ? 10.761 -6.479 4.170 1.00 75.25 139 PRO A C 1
ATOM 1047 O O . PRO A 1 139 ? 11.879 -6.103 4.592 1.00 75.25 139 PRO A O 1
#

pLDDT: mean 88.06, std 8.96, range [49.78, 95.44]

Sequence (139 aa):
MEAWPAAAHRRALSLIDGLTGRTIILPLTPLGENLPSLVAALDWRLLGRLSRRLSTDRFAGHAGQRLLLLLPKEAWPAVVLLGTGTRLDPDDFSAGLKQVQGLGTPGDRVWVAPNPAPSGWQSAAPQWLQAAGEIMVAP

Secondary structure (DSSP, 8-state):
------HHHHHHHHHHHHTTTSEEEEEEPPP-SS--HHHHHHHHHTTTHHHHHHHHTT----TT-EEEEE-TTSSSSEEEEEE--SB--HHHHHHHHHHHTTSSSTTTEEEEPPSSPPBTHHHHHHHHHHHTT-EEE--

Radius of gyration: 14.06 Å; chains: 1; bounding box: 29×42×31 Å